Protein AF-A0A966QZN0-F1 (afdb_monomer_lite)

Secondary structure (DSSP, 8-state):
--------EEEEEEEETTEEEEEEEPTTSSEEEEEEEETTEEEEEEEEE--SS---EEEEEETTEEEEEETTEE-SPPB------SS---EEEEEESSTT-S------

pLDDT: mean 71.99, std 15.35, range [29.02, 92.56]

Structure (mmCIF, N/CA/C/O backbone):
data_AF-A0A966QZN0-F1
#
_entry.id   AF-A0A966QZN0-F1
#
loop_
_atom_site.group_PDB
_atom_site.id
_atom_site.type_symbol
_atom_site.label_atom_id
_atom_site.label_alt_id
_atom_site.label_comp_id
_atom_site.label_asym_id
_atom_site.label_entity_id
_atom_site.label_seq_id
_atom_site.pdbx_PDB_ins_code
_atom_site.Cartn_x
_atom_site.Cartn_y
_atom_site.Cartn_z
_atom_site.occupancy
_atom_site.B_iso_or_equiv
_atom_site.auth_seq_id
_atom_site.auth_comp_id
_atom_site.auth_asym_id
_atom_site.auth_atom_id
_atom_site.pdbx_PDB_model_num
ATOM 1 N N . MET A 1 1 ? 6.596 17.472 13.423 1.00 29.38 1 MET A N 1
ATOM 2 C CA . MET A 1 1 ? 7.1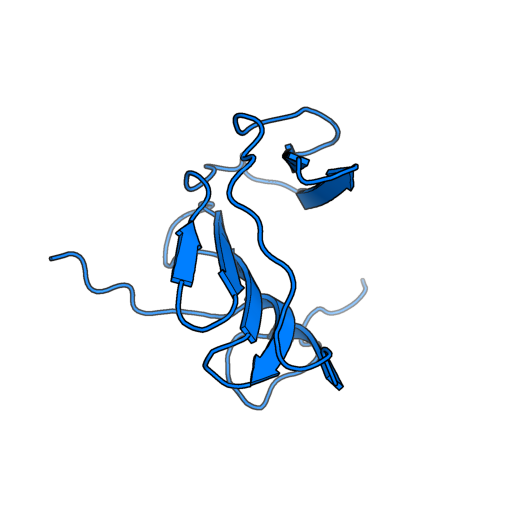28 16.298 12.699 1.00 29.38 1 MET A CA 1
ATOM 3 C C . MET A 1 1 ? 6.597 15.050 13.392 1.00 29.38 1 MET A C 1
ATOM 5 O O . MET A 1 1 ? 6.927 14.841 14.550 1.00 29.38 1 MET A O 1
ATOM 9 N N . ARG A 1 2 ? 5.665 14.314 12.773 1.00 29.02 2 ARG A N 1
ATOM 10 C CA . ARG A 1 2 ? 5.017 13.148 13.397 1.00 29.02 2 ARG A CA 1
ATOM 11 C C . ARG A 1 2 ? 5.736 11.889 12.915 1.00 29.02 2 ARG A C 1
ATOM 13 O O . ARG A 1 2 ? 5.633 11.537 11.746 1.00 29.02 2 ARG A O 1
ATOM 20 N N . THR A 1 3 ? 6.513 11.267 13.794 1.00 30.41 3 THR A N 1
ATOM 21 C CA . THR A 1 3 ? 7.239 10.025 13.506 1.00 30.41 3 THR A CA 1
ATOM 22 C C . THR A 1 3 ? 6.255 8.859 13.565 1.00 30.41 3 THR A C 1
ATOM 24 O O . THR A 1 3 ? 5.755 8.521 14.635 1.00 30.41 3 THR A O 1
ATOM 27 N N . TYR A 1 4 ? 5.932 8.270 12.415 1.00 41.12 4 TYR A N 1
ATOM 28 C CA . TYR A 1 4 ? 5.021 7.129 12.330 1.00 41.12 4 TYR A CA 1
ATOM 29 C C . TYR A 1 4 ? 5.796 5.816 12.505 1.00 41.12 4 TYR A C 1
ATOM 31 O O . TYR A 1 4 ? 6.352 5.290 11.541 1.00 41.12 4 TYR A O 1
ATOM 39 N N . VAL A 1 5 ? 5.814 5.269 13.721 1.00 44.94 5 VAL A N 1
ATOM 40 C CA . VAL A 1 5 ? 6.278 3.896 13.983 1.00 44.94 5 VAL A CA 1
ATOM 41 C C . VAL A 1 5 ? 5.252 2.906 13.413 1.00 44.94 5 VAL A C 1
ATOM 43 O O . VAL A 1 5 ? 4.084 2.884 13.787 1.00 44.94 5 VAL A O 1
ATOM 46 N N . SER A 1 6 ? 5.682 2.170 12.396 1.00 55.25 6 SER A N 1
ATOM 47 C CA . SER A 1 6 ? 4.865 1.415 11.443 1.00 55.25 6 SER A CA 1
ATOM 48 C C . SER A 1 6 ? 4.727 -0.053 11.832 1.00 55.25 6 SER A C 1
ATOM 50 O O . SER A 1 6 ? 5.744 -0.737 11.883 1.00 55.25 6 SER A O 1
ATOM 52 N N . PHE A 1 7 ? 3.506 -0.575 11.999 1.00 56.59 7 PHE A N 1
ATOM 53 C CA . PHE A 1 7 ? 3.256 -2.022 12.112 1.00 56.59 7 PHE A CA 1
ATOM 54 C C . PHE A 1 7 ? 2.487 -2.531 10.893 1.00 56.59 7 PHE A C 1
ATOM 56 O O . PHE A 1 7 ? 1.348 -2.978 10.991 1.00 56.59 7 PHE A O 1
ATOM 63 N N . GLY A 1 8 ? 3.145 -2.479 9.738 1.00 62.59 8 GLY A N 1
ATOM 64 C CA . GLY A 1 8 ? 2.807 -3.383 8.651 1.00 62.59 8 GLY A CA 1
ATOM 65 C C . GLY A 1 8 ? 1.836 -2.932 7.575 1.00 62.59 8 GLY A C 1
ATOM 66 O O . GLY A 1 8 ? 0.982 -2.070 7.768 1.00 62.59 8 GLY A O 1
ATOM 67 N N . TYR A 1 9 ? 1.956 -3.587 6.428 1.00 71.94 9 TYR A N 1
ATOM 68 C CA . TYR A 1 9 ? 1.130 -3.386 5.253 1.00 71.94 9 TYR A CA 1
ATOM 69 C C . TYR A 1 9 ? -0.074 -4.330 5.269 1.00 71.94 9 TYR A C 1
ATOM 71 O O . TYR A 1 9 ? 0.069 -5.542 5.433 1.00 71.94 9 TYR A O 1
ATOM 79 N N . VAL A 1 10 ? -1.261 -3.774 5.025 1.00 78.12 10 VAL A N 1
ATOM 80 C CA . VAL A 1 10 ? -2.432 -4.555 4.600 1.00 78.12 10 VAL A CA 1
ATOM 81 C C . VAL A 1 10 ? -2.152 -5.127 3.215 1.00 78.12 10 VAL A C 1
ATOM 83 O O . VAL A 1 10 ? -2.300 -6.325 2.995 1.00 78.12 10 VAL A O 1
ATOM 86 N N . VAL A 1 11 ? -1.673 -4.269 2.313 1.00 80.94 11 VAL A N 1
ATOM 87 C CA . VAL A 1 11 ? -1.132 -4.642 1.007 1.00 80.94 11 VAL A CA 1
ATOM 88 C C . VAL A 1 11 ? 0.013 -3.706 0.644 1.00 80.94 11 VAL A C 1
ATOM 90 O O . VAL A 1 11 ? -0.033 -2.517 0.970 1.00 80.94 11 VAL A O 1
ATOM 93 N N . ARG A 1 12 ? 1.024 -4.227 -0.047 1.00 85.00 12 ARG A N 1
ATOM 94 C CA . ARG A 1 12 ? 2.067 -3.440 -0.708 1.00 85.00 12 ARG A CA 1
ATOM 95 C C . ARG A 1 12 ? 2.361 -4.033 -2.076 1.00 85.00 12 ARG A C 1
ATOM 97 O O . ARG A 1 12 ? 2.619 -5.223 -2.177 1.00 85.00 12 ARG A O 1
ATOM 104 N N . VAL A 1 13 ? 2.352 -3.198 -3.099 1.00 87.19 13 VAL A N 1
ATOM 105 C CA . VAL A 1 13 ? 2.876 -3.480 -4.434 1.00 87.19 13 VAL A CA 1
ATOM 106 C C . VAL A 1 13 ? 4.217 -2.761 -4.524 1.00 87.19 13 VAL A C 1
ATOM 108 O O . VAL A 1 13 ? 4.264 -1.547 -4.342 1.00 87.19 13 VAL A O 1
ATOM 111 N N . TYR A 1 14 ? 5.303 -3.493 -4.740 1.00 87.12 14 TYR A N 1
ATOM 112 C CA . TYR A 1 14 ? 6.668 -2.969 -4.686 1.00 87.12 14 TYR A CA 1
ATOM 113 C C . TYR A 1 14 ? 7.422 -3.294 -5.976 1.00 87.12 14 TYR A C 1
ATOM 115 O O . TYR A 1 14 ? 7.343 -4.416 -6.485 1.00 87.12 14 TYR A O 1
ATOM 123 N N . ALA A 1 15 ? 8.133 -2.298 -6.500 1.00 90.50 15 ALA A N 1
ATOM 124 C CA . ALA A 1 15 ? 9.141 -2.461 -7.541 1.00 90.50 15 ALA A CA 1
ATOM 125 C C . ALA A 1 15 ? 10.538 -2.189 -6.960 1.00 90.50 15 ALA A C 1
ATOM 127 O O . ALA A 1 15 ? 11.418 -3.045 -7.040 1.00 90.50 15 ALA A O 1
ATOM 128 N N . ASP A 1 16 ? 10.697 -1.014 -6.342 1.00 90.44 16 ASP A N 1
ATOM 129 C CA . ASP A 1 16 ? 11.896 -0.531 -5.655 1.00 90.44 16 ASP A CA 1
ATOM 130 C C . ASP A 1 16 ? 11.522 0.585 -4.646 1.00 90.44 16 ASP A C 1
ATOM 132 O O . ASP A 1 16 ? 10.351 0.938 -4.483 1.00 90.44 16 ASP A O 1
ATOM 136 N N . ASP A 1 17 ? 12.505 1.176 -3.960 1.00 89.62 17 ASP A N 1
ATOM 137 C CA . ASP A 1 17 ? 12.272 2.214 -2.935 1.00 89.62 17 ASP A CA 1
ATOM 138 C C . ASP A 1 17 ? 11.689 3.534 -3.479 1.00 89.62 17 ASP A C 1
ATOM 140 O O . ASP A 1 17 ? 11.187 4.375 -2.715 1.00 89.62 17 ASP A O 1
ATOM 144 N N . ASN A 1 18 ? 11.731 3.711 -4.800 1.00 92.56 18 ASN A N 1
ATOM 145 C CA . ASN A 1 18 ? 11.204 4.860 -5.522 1.00 92.56 18 ASN A CA 1
ATOM 146 C C . ASN A 1 18 ? 9.840 4.578 -6.163 1.00 92.56 18 ASN A C 1
ATOM 148 O O . ASN A 1 18 ? 9.207 5.524 -6.631 1.00 92.56 18 ASN A O 1
ATOM 152 N N . ASN A 1 19 ? 9.390 3.323 -6.190 1.00 89.56 19 ASN A N 1
ATOM 153 C CA . ASN A 1 19 ? 8.216 2.866 -6.920 1.00 89.56 19 ASN A CA 1
ATOM 154 C C . ASN A 1 19 ? 7.456 1.813 -6.096 1.00 89.56 19 ASN A C 1
ATOM 156 O O . ASN A 1 19 ? 7.779 0.621 -6.096 1.00 89.56 19 ASN A O 1
ATOM 160 N N . GLU A 1 20 ? 6.419 2.260 -5.391 1.00 89.62 20 GLU A N 1
ATOM 161 C CA . GLU A 1 20 ? 5.571 1.393 -4.580 1.00 89.62 20 GLU A CA 1
ATOM 162 C C . GLU A 1 20 ? 4.174 1.969 -4.329 1.00 89.62 20 GLU A C 1
ATOM 164 O O . GLU A 1 20 ? 3.960 3.179 -4.293 1.00 89.62 20 GLU A O 1
ATOM 169 N N . VAL A 1 21 ? 3.212 1.085 -4.085 1.00 87.88 21 VAL A N 1
ATOM 170 C CA . VAL A 1 21 ? 1.885 1.436 -3.571 1.00 87.88 21 VAL A CA 1
ATOM 171 C C . VAL A 1 21 ? 1.634 0.615 -2.329 1.00 87.88 21 VAL A C 1
ATOM 173 O O . VAL A 1 21 ? 1.894 -0.585 -2.325 1.00 87.88 21 VAL A O 1
ATOM 176 N N . TRP A 1 22 ? 1.086 1.214 -1.282 1.00 86.69 22 TRP A N 1
ATOM 177 C CA . TRP A 1 22 ? 0.683 0.440 -0.119 1.00 86.69 22 TRP A CA 1
ATOM 178 C C . TRP A 1 22 ? -0.528 1.000 0.597 1.00 86.69 22 TRP A C 1
ATOM 180 O O . TRP A 1 22 ? -0.824 2.191 0.543 1.00 86.69 22 TRP A O 1
ATOM 190 N N . ILE A 1 23 ? -1.180 0.103 1.329 1.00 83.00 23 ILE A N 1
ATOM 191 C CA . ILE A 1 23 ? -2.180 0.391 2.349 1.00 83.00 23 ILE A CA 1
ATOM 192 C C . ILE A 1 23 ? -1.602 -0.103 3.666 1.00 83.00 23 ILE A C 1
ATOM 194 O O . ILE A 1 23 ? -1.221 -1.269 3.787 1.00 83.00 23 ILE A O 1
ATOM 198 N N . ARG A 1 24 ? -1.535 0.772 4.662 1.00 81.69 24 ARG A N 1
ATOM 199 C CA . ARG A 1 24 ? -0.903 0.497 5.951 1.00 81.69 24 ARG A CA 1
ATOM 200 C C . ARG A 1 24 ? -1.868 0.790 7.080 1.00 81.69 24 ARG A C 1
ATOM 202 O O . ARG A 1 24 ? -2.565 1.799 7.026 1.00 81.69 24 ARG A O 1
ATOM 209 N N . LYS A 1 25 ? -1.887 -0.056 8.109 1.00 78.19 25 LYS A N 1
ATOM 210 C CA . LYS A 1 25 ? -2.608 0.242 9.350 1.00 78.19 25 LYS A CA 1
ATOM 211 C C . LYS A 1 25 ? -1.712 1.085 10.253 1.00 78.19 25 LYS A C 1
ATOM 213 O O . LYS A 1 25 ? -0.554 0.740 10.483 1.00 78.19 25 LYS A O 1
ATOM 218 N N . GLU A 1 26 ? -2.235 2.190 10.764 1.00 77.94 26 GLU A N 1
ATOM 219 C CA . GLU A 1 26 ? -1.517 3.026 11.719 1.00 77.94 26 GLU A CA 1
ATOM 220 C C . GLU A 1 26 ? -1.576 2.437 13.130 1.00 77.94 26 GLU A C 1
ATOM 222 O O . GLU A 1 26 ? -2.544 1.780 13.536 1.00 77.94 26 GLU A O 1
ATOM 227 N N . GLN A 1 27 ? -0.510 2.665 13.898 1.00 72.69 27 GLN A N 1
ATOM 228 C CA . GLN A 1 27 ? -0.395 2.131 15.249 1.00 72.69 27 GLN A CA 1
ATOM 229 C C . GLN A 1 27 ? -1.518 2.671 16.147 1.00 72.69 27 GLN A C 1
ATOM 231 O O . GLN A 1 27 ? -1.888 3.845 16.074 1.00 72.69 27 GLN A O 1
ATOM 236 N N . SER A 1 28 ? -2.055 1.796 17.004 1.00 69.06 28 SER A N 1
ATOM 237 C CA . SER A 1 28 ? -3.020 2.131 18.066 1.00 69.06 28 SER A CA 1
ATOM 238 C C . SER A 1 28 ? -4.329 2.788 17.604 1.00 69.06 28 SER A C 1
ATOM 240 O O . SER A 1 28 ? -5.102 3.262 18.431 1.00 69.06 28 SER A O 1
ATOM 242 N N . THR A 1 29 ? -4.609 2.797 16.301 1.00 72.19 29 THR A N 1
ATOM 243 C CA . THR A 1 29 ? -5.844 3.331 15.714 1.00 72.19 29 THR A CA 1
ATOM 244 C C . THR A 1 29 ? -6.404 2.340 14.692 1.00 72.19 29 THR A C 1
ATOM 246 O O . THR A 1 29 ? -5.680 1.482 14.176 1.00 72.19 29 THR A O 1
ATOM 249 N N . ASN A 1 30 ? -7.697 2.446 14.378 1.00 74.19 30 ASN A N 1
ATOM 250 C CA . ASN A 1 30 ? -8.264 1.846 13.163 1.00 74.19 30 ASN A CA 1
ATOM 251 C C . ASN A 1 30 ? -8.146 2.813 11.986 1.00 74.19 30 ASN A C 1
ATOM 253 O O . ASN A 1 30 ? -9.065 2.966 11.188 1.00 74.19 30 ASN A O 1
ATOM 257 N N . THR A 1 31 ? -7.009 3.492 11.903 1.00 80.00 31 THR A N 1
ATOM 258 C CA . THR A 1 31 ? -6.717 4.390 10.802 1.00 80.00 31 THR A CA 1
ATOM 259 C C . THR A 1 31 ? -5.832 3.668 9.808 1.00 80.00 31 THR A C 1
ATOM 261 O O . THR A 1 31 ? -4.879 2.990 10.198 1.00 80.00 31 THR A O 1
ATOM 264 N N . TYR A 1 32 ? -6.138 3.818 8.527 1.00 79.56 32 TYR A N 1
ATOM 265 C CA . TYR A 1 32 ? -5.329 3.289 7.444 1.00 79.56 32 TYR A CA 1
ATOM 266 C C . TYR A 1 32 ? -4.821 4.436 6.589 1.00 79.56 32 TYR A C 1
ATOM 268 O O . TYR A 1 32 ? -5.577 5.337 6.230 1.00 79.56 32 TYR A O 1
ATOM 276 N N . THR A 1 33 ? -3.540 4.392 6.256 1.00 81.00 33 THR A N 1
ATOM 277 C CA . THR A 1 33 ? -2.914 5.337 5.335 1.00 81.00 33 THR A CA 1
ATOM 278 C C . THR A 1 33 ? -2.636 4.619 4.029 1.00 81.00 33 THR A C 1
ATOM 280 O O . THR A 1 33 ? -2.265 3.442 4.023 1.00 81.00 33 THR A O 1
ATOM 283 N N . ILE A 1 34 ? -2.813 5.329 2.921 1.00 81.75 34 ILE A N 1
ATOM 284 C CA . ILE A 1 34 ? -2.474 4.835 1.595 1.00 81.75 34 ILE A CA 1
ATOM 285 C C . ILE A 1 34 ? -1.455 5.779 0.986 1.00 81.75 34 ILE A C 1
ATOM 287 O O . ILE A 1 34 ? -1.636 6.999 0.999 1.00 81.75 34 ILE A O 1
ATOM 291 N N . ARG A 1 35 ? -0.399 5.202 0.422 1.00 85.00 35 ARG A N 1
ATOM 292 C CA . ARG A 1 35 ? 0.603 5.939 -0.338 1.00 85.00 35 ARG A CA 1
ATOM 293 C C . ARG A 1 35 ? 0.753 5.331 -1.715 1.00 85.00 35 ARG A C 1
ATOM 295 O O . ARG A 1 35 ? 0.836 4.113 -1.854 1.00 85.00 35 ARG A O 1
ATOM 302 N N . TRP A 1 36 ? 0.856 6.209 -2.699 1.00 86.25 36 TRP A N 1
ATOM 303 C CA . TRP A 1 36 ? 1.379 5.916 -4.018 1.00 86.25 36 TRP A CA 1
ATOM 304 C C . TRP A 1 36 ? 2.689 6.673 -4.194 1.00 86.25 36 TRP A C 1
ATOM 306 O O . TRP A 1 36 ? 2.691 7.900 -4.229 1.00 86.25 36 TRP A O 1
ATOM 316 N N . ARG A 1 37 ? 3.805 5.957 -4.288 1.00 88.88 37 ARG A N 1
ATOM 317 C CA . ARG A 1 37 ? 5.114 6.525 -4.591 1.00 88.88 37 ARG A CA 1
ATOM 318 C C . ARG A 1 37 ? 5.523 6.093 -5.989 1.00 88.88 37 ARG A C 1
ATOM 320 O O . ARG A 1 37 ? 5.651 4.902 -6.243 1.00 88.88 37 ARG A O 1
ATOM 327 N N . ALA A 1 38 ? 5.753 7.052 -6.873 1.00 89.62 38 ALA A N 1
ATOM 328 C CA . ALA A 1 38 ? 6.225 6.794 -8.228 1.00 89.62 38 ALA A CA 1
ATOM 329 C C . ALA A 1 38 ? 7.402 7.712 -8.530 1.00 89.62 38 ALA A C 1
ATOM 331 O O . ALA A 1 38 ? 7.265 8.934 -8.459 1.00 89.62 38 ALA A O 1
ATOM 332 N N . ASN A 1 39 ? 8.551 7.144 -8.893 1.00 92.00 39 ASN A N 1
ATOM 333 C CA . ASN A 1 39 ? 9.764 7.904 -9.205 1.00 92.00 39 ASN A CA 1
ATOM 334 C C . ASN A 1 39 ? 10.160 8.863 -8.064 1.00 92.00 39 ASN A C 1
ATOM 336 O O . ASN A 1 39 ? 10.420 10.046 -8.288 1.00 92.00 39 ASN A O 1
ATOM 340 N N . SER A 1 40 ? 10.112 8.361 -6.824 1.00 90.94 40 SER A N 1
ATOM 341 C CA . SER A 1 40 ? 10.386 9.115 -5.587 1.00 90.94 40 SER A CA 1
ATOM 342 C C . SER A 1 40 ? 9.394 10.248 -5.275 1.00 90.94 40 SER A C 1
ATOM 344 O O . SER A 1 40 ? 9.600 10.983 -4.312 1.00 90.94 40 SER A O 1
ATOM 346 N N . GLN A 1 41 ? 8.313 10.394 -6.049 1.00 89.38 41 GLN A N 1
ATOM 347 C CA . GLN A 1 41 ? 7.244 11.360 -5.788 1.00 89.38 41 GLN A CA 1
ATOM 348 C C . GLN A 1 41 ? 6.127 10.695 -4.986 1.00 89.38 41 GLN A C 1
ATOM 350 O O . GLN A 1 41 ? 5.557 9.698 -5.431 1.00 89.38 41 GLN A O 1
ATOM 355 N N . ASP A 1 42 ? 5.826 11.253 -3.812 1.00 85.81 42 ASP A N 1
ATOM 356 C CA . ASP A 1 42 ? 4.798 10.743 -2.907 1.00 85.81 42 ASP A CA 1
ATOM 357 C C . ASP A 1 42 ? 3.441 11.398 -3.171 1.00 85.81 42 ASP A C 1
ATOM 359 O O . ASP A 1 42 ? 3.240 12.582 -2.912 1.00 85.81 42 ASP A O 1
ATOM 363 N N . THR A 1 43 ? 2.473 10.580 -3.563 1.00 81.50 43 THR A N 1
ATOM 364 C CA . THR A 1 43 ? 1.048 10.895 -3.529 1.00 81.50 43 THR A CA 1
ATOM 365 C C . THR A 1 43 ? 0.440 10.150 -2.346 1.00 81.50 43 THR A C 1
ATOM 367 O O . THR A 1 43 ? 0.190 8.944 -2.392 1.00 81.50 43 THR A O 1
ATOM 370 N N . THR A 1 44 ? 0.247 10.854 -1.232 1.00 72.06 44 THR A N 1
ATOM 371 C CA . THR A 1 44 ? -0.380 10.275 -0.035 1.00 72.06 44 THR A CA 1
ATOM 372 C C . THR A 1 44 ? -1.864 10.604 -0.039 1.00 72.06 44 THR A C 1
ATOM 374 O O . THR A 1 44 ? -2.244 11.773 -0.088 1.00 72.06 44 THR A O 1
ATOM 377 N N . PHE A 1 45 ? -2.708 9.578 0.021 1.00 71.75 45 PHE A N 1
ATOM 378 C CA . PHE A 1 45 ? -4.145 9.762 0.198 1.00 71.75 45 PHE A CA 1
ATOM 379 C C . PHE A 1 45 ? -4.433 10.073 1.666 1.00 71.75 45 PHE A C 1
ATOM 381 O O . PHE A 1 45 ? -3.701 9.640 2.560 1.00 71.75 45 PHE A O 1
ATOM 388 N N . THR A 1 46 ? -5.514 10.807 1.925 1.00 69.44 46 THR A N 1
ATOM 389 C CA . THR A 1 46 ? -5.979 11.089 3.286 1.00 69.44 46 THR A CA 1
ATOM 390 C C . THR A 1 46 ? -6.075 9.795 4.095 1.00 69.44 46 THR A C 1
ATOM 392 O O . THR A 1 46 ? -6.633 8.802 3.627 1.00 69.44 46 THR A O 1
ATOM 395 N N . SER A 1 47 ? -5.533 9.800 5.314 1.00 74.50 47 SER A N 1
ATOM 396 C CA . SER A 1 47 ? -5.693 8.682 6.240 1.00 74.50 47 SER A CA 1
ATOM 397 C C . SER A 1 47 ? -7.178 8.472 6.545 1.00 74.50 47 SER A C 1
ATOM 399 O O . SER A 1 47 ? -7.870 9.408 6.945 1.00 74.50 47 SER A O 1
ATOM 401 N N . ILE A 1 48 ? -7.666 7.246 6.383 1.00 77.81 48 ILE A N 1
ATOM 402 C CA . ILE A 1 48 ? -9.066 6.898 6.627 1.00 77.81 48 ILE A CA 1
ATOM 403 C C . ILE A 1 48 ? -9.229 6.265 8.001 1.00 77.81 48 ILE A C 1
ATOM 405 O O . ILE A 1 48 ? -8.571 5.277 8.316 1.00 77.81 48 ILE A O 1
ATOM 409 N N . SER A 1 49 ? -10.124 6.819 8.816 1.00 79.25 49 SER A N 1
ATOM 410 C CA . SER A 1 49 ? -10.580 6.150 10.034 1.00 79.25 49 SER A CA 1
ATOM 411 C C . SER A 1 49 ? -11.655 5.139 9.666 1.00 79.25 49 SER A C 1
ATOM 413 O O . SER A 1 49 ? -12.613 5.467 8.964 1.00 79.25 49 SER A O 1
ATOM 415 N N . VAL A 1 50 ? -11.491 3.908 10.125 1.00 73.50 50 VAL A N 1
ATOM 416 C CA . VAL A 1 50 ? -12.371 2.797 9.796 1.00 73.50 50 VAL A CA 1
ATOM 417 C C . VAL A 1 50 ? -13.103 2.338 11.064 1.00 73.50 50 VAL A C 1
ATOM 419 O O . VAL A 1 50 ? -12.461 2.132 12.100 1.00 73.50 50 VAL A O 1
ATOM 422 N N . PRO A 1 51 ? -14.439 2.176 11.025 1.00 70.31 51 PRO A N 1
ATOM 423 C CA . PRO A 1 51 ? -15.196 1.635 12.152 1.00 70.31 51 PRO A CA 1
ATOM 424 C C . PRO A 1 51 ? -14.685 0.250 12.585 1.00 70.31 51 PRO A C 1
ATOM 426 O O . PRO A 1 51 ? -14.148 -0.506 11.778 1.00 70.31 51 PRO A O 1
ATOM 429 N N . ASN A 1 52 ? -14.865 -0.110 13.860 1.00 66.38 52 ASN A N 1
ATOM 430 C CA . ASN A 1 52 ? -14.552 -1.462 14.342 1.00 66.38 52 ASN A CA 1
ATOM 431 C C . ASN A 1 52 ? -15.355 -2.520 13.554 1.00 66.38 52 ASN A C 1
ATOM 433 O O . ASN A 1 52 ? -16.581 -2.450 13.5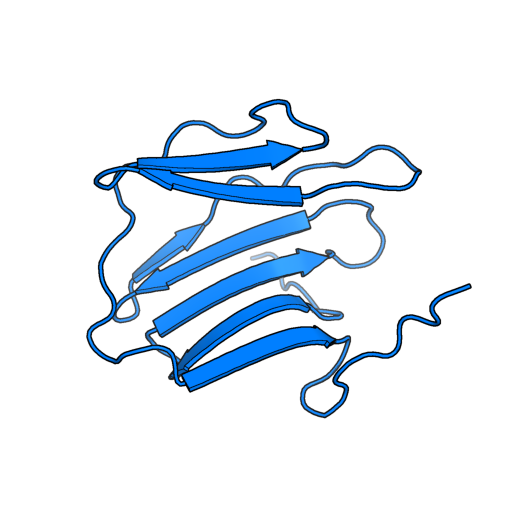18 1.00 66.38 52 ASN A O 1
ATOM 437 N N . GLY A 1 53 ? -14.671 -3.507 12.959 1.00 62.94 53 GLY A N 1
ATOM 438 C CA . GLY A 1 53 ? -15.288 -4.604 12.200 1.00 62.94 53 GLY A CA 1
ATOM 439 C C . GLY A 1 53 ? -14.506 -5.008 10.942 1.00 62.94 53 GLY A C 1
ATOM 440 O O . GLY A 1 53 ? -13.459 -4.436 10.625 1.00 62.94 53 GLY A O 1
ATOM 441 N N . ALA A 1 54 ? -15.015 -6.007 10.211 1.00 58.12 54 ALA A N 1
ATOM 442 C CA . ALA A 1 54 ? -14.443 -6.417 8.928 1.00 58.12 54 ALA A CA 1
ATOM 443 C C . ALA A 1 54 ? -14.556 -5.271 7.914 1.00 58.12 54 ALA A C 1
ATOM 445 O O . ALA A 1 54 ? -15.643 -4.747 7.673 1.00 58.12 54 ALA A O 1
ATOM 446 N N . SER A 1 55 ? -13.426 -4.882 7.329 1.00 66.38 55 SER A N 1
ATOM 447 C CA . SER A 1 55 ? -13.329 -3.696 6.481 1.00 66.38 55 SER A CA 1
ATOM 448 C C . SER A 1 55 ? -12.731 -4.057 5.134 1.00 66.38 55 SER A C 1
ATOM 450 O O . SER A 1 55 ? -11.636 -4.611 5.064 1.00 66.38 55 SER A O 1
ATOM 452 N N . LYS A 1 56 ? -13.456 -3.753 4.058 1.00 71.44 56 LYS A N 1
ATOM 453 C CA . LYS A 1 56 ? -13.003 -3.962 2.681 1.00 71.44 56 LYS A CA 1
ATOM 454 C C . LYS A 1 56 ? -12.426 -2.653 2.166 1.00 71.44 56 LYS A C 1
ATOM 456 O O . LYS A 1 56 ? -13.176 -1.701 1.959 1.00 71.44 56 LYS A O 1
ATOM 461 N N . ILE A 1 57 ? -11.111 -2.608 1.982 1.00 74.62 57 ILE A N 1
ATOM 462 C CA . ILE A 1 57 ? -10.412 -1.444 1.436 1.00 74.62 57 ILE A CA 1
ATOM 463 C C . ILE A 1 57 ? -10.004 -1.773 0.002 1.00 74.62 57 ILE A C 1
ATOM 465 O O . ILE A 1 57 ? -9.375 -2.803 -0.233 1.00 74.62 57 ILE A O 1
ATOM 469 N N . ALA A 1 58 ? -10.364 -0.912 -0.946 1.00 74.88 58 ALA A N 1
ATOM 470 C CA . ALA A 1 58 ? -9.991 -1.061 -2.348 1.00 74.88 58 ALA A CA 1
ATOM 471 C C . ALA A 1 58 ? -9.399 0.239 -2.900 1.00 74.88 58 ALA A C 1
ATOM 473 O O . ALA A 1 58 ? -9.854 1.333 -2.565 1.00 74.88 58 ALA A O 1
ATOM 474 N N . ILE A 1 59 ? -8.402 0.097 -3.773 1.00 75.44 59 ILE A N 1
ATOM 475 C CA . ILE A 1 59 ? -7.853 1.183 -4.585 1.00 75.44 59 ILE A CA 1
ATOM 476 C C . ILE A 1 59 ? -8.364 0.962 -6.007 1.00 75.44 59 ILE A C 1
ATOM 478 O O . ILE A 1 59 ? -8.080 -0.070 -6.613 1.00 75.44 59 ILE A O 1
ATOM 482 N N . GLY A 1 60 ? -9.144 1.907 -6.524 1.00 69.06 60 GLY A N 1
ATOM 483 C CA . GLY A 1 60 ? -9.561 1.924 -7.922 1.00 69.06 60 GLY A CA 1
ATOM 484 C C . GLY A 1 60 ? -8.635 2.820 -8.733 1.00 69.06 60 GLY A C 1
ATOM 485 O O . GLY A 1 60 ? -8.414 3.959 -8.334 1.00 69.06 60 GLY A O 1
ATOM 486 N N . TYR A 1 61 ? -8.129 2.319 -9.860 1.00 65.44 61 TYR A N 1
ATOM 487 C CA . TYR A 1 61 ? -7.387 3.098 -10.854 1.00 65.44 61 TYR A CA 1
ATOM 488 C C . TYR A 1 61 ? -8.192 3.152 -12.155 1.00 65.44 61 TYR A C 1
ATOM 490 O O . TYR A 1 61 ? -8.553 2.107 -12.701 1.00 65.44 61 TYR A O 1
ATOM 498 N N . LYS A 1 62 ? -8.472 4.353 -12.667 1.00 61.41 62 LYS A N 1
ATOM 499 C CA . LYS A 1 62 ? -9.101 4.555 -13.978 1.00 61.41 62 LYS A CA 1
ATOM 500 C C . LYS A 1 62 ? -8.484 5.776 -14.655 1.00 61.41 62 LYS A C 1
ATOM 502 O O . LYS A 1 62 ? -8.704 6.887 -14.212 1.00 61.41 62 LYS A O 1
ATOM 507 N N . SER A 1 63 ? -7.753 5.588 -15.754 1.00 64.44 63 SER A N 1
ATOM 508 C CA . SER A 1 63 ? -7.271 6.691 -16.611 1.00 64.44 63 SER A CA 1
ATOM 509 C C . SER A 1 63 ? -6.595 7.863 -15.869 1.00 64.44 63 SER A C 1
ATOM 511 O O . SER A 1 63 ? -6.906 9.016 -16.139 1.00 64.44 63 SER A O 1
ATOM 513 N N . GLY A 1 64 ? -5.668 7.584 -14.945 1.00 63.06 64 GLY A N 1
ATOM 514 C CA . GLY A 1 64 ? -4.953 8.621 -14.175 1.00 63.06 64 GLY A CA 1
ATOM 515 C C . GLY A 1 64 ? -5.658 9.056 -12.888 1.00 63.06 64 GLY A C 1
ATOM 516 O O . GLY A 1 64 ? -5.012 9.601 -11.997 1.00 63.06 64 GLY A O 1
ATOM 517 N N . ASP A 1 65 ? -6.934 8.709 -12.738 1.00 70.00 65 ASP A N 1
ATOM 518 C CA . ASP A 1 65 ? -7.688 8.888 -11.508 1.00 70.00 65 ASP A CA 1
ATOM 519 C C . ASP A 1 65 ? -7.470 7.701 -10.579 1.00 70.00 65 ASP A C 1
ATOM 521 O O . ASP A 1 65 ? -7.655 6.539 -10.960 1.00 70.00 65 ASP A O 1
ATOM 525 N N . THR A 1 66 ? -7.124 7.993 -9.330 1.00 72.56 66 THR A N 1
ATOM 526 C CA . THR A 1 66 ? -7.120 6.988 -8.268 1.00 72.56 66 THR A CA 1
ATOM 527 C C . THR A 1 66 ? -8.094 7.372 -7.171 1.00 72.56 66 THR A C 1
ATOM 529 O O . THR A 1 66 ? -8.076 8.497 -6.668 1.00 72.56 66 THR A O 1
ATOM 532 N N . ALA A 1 67 ? -8.946 6.423 -6.794 1.00 76.38 67 ALA A N 1
ATOM 533 C CA . ALA A 1 67 ? -9.943 6.589 -5.748 1.00 76.38 67 ALA A CA 1
ATOM 534 C C . ALA A 1 67 ? -9.822 5.480 -4.701 1.00 76.38 67 ALA A C 1
ATOM 536 O O . ALA A 1 67 ? -9.533 4.321 -5.008 1.00 76.38 67 ALA A O 1
ATOM 537 N N . LEU A 1 68 ? -10.067 5.856 -3.449 1.00 76.75 68 LEU A N 1
ATOM 538 C CA . LEU A 1 68 ? -10.072 4.949 -2.313 1.00 76.75 68 LEU A CA 1
ATOM 539 C C . LEU A 1 68 ? -11.506 4.616 -1.924 1.00 76.75 68 LEU A C 1
ATOM 541 O O . LEU A 1 68 ? -12.312 5.518 -1.686 1.00 76.75 68 LEU A O 1
ATOM 545 N N . PHE A 1 69 ? -11.786 3.325 -1.788 1.00 78.88 69 PHE A N 1
ATOM 546 C CA . PHE A 1 69 ? -13.089 2.822 -1.386 1.00 78.88 69 PHE A CA 1
ATOM 547 C C . PHE A 1 69 ? -12.993 2.067 -0.063 1.00 78.88 69 PHE A C 1
ATOM 549 O O . PHE A 1 69 ? -12.113 1.223 0.120 1.00 78.88 69 PHE A O 1
ATOM 556 N N . LEU A 1 70 ? -13.938 2.337 0.834 1.00 78.31 70 LEU A N 1
ATOM 557 C CA . LEU A 1 70 ? -14.155 1.607 2.076 1.00 78.31 70 LEU A CA 1
ATOM 558 C C . LEU A 1 70 ? -15.561 1.012 2.055 1.00 78.31 70 LEU A C 1
ATOM 560 O O . LEU A 1 70 ? -16.5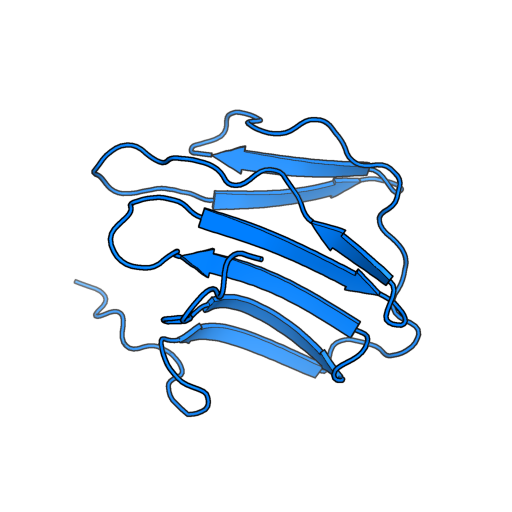48 1.732 1.918 1.00 78.31 70 LEU A O 1
ATOM 564 N N . ASN A 1 71 ? -15.652 -0.312 2.182 1.00 78.50 71 ASN A N 1
ATOM 565 C CA . ASN A 1 71 ? -16.915 -1.057 2.158 1.00 78.50 71 ASN A CA 1
ATOM 566 C C . ASN A 1 71 ? -17.804 -0.711 0.944 1.00 78.50 71 ASN A C 1
ATOM 568 O O . ASN A 1 71 ? -19.025 -0.686 1.045 1.00 78.50 71 ASN A O 1
ATOM 572 N N . GLY A 1 72 ? -17.176 -0.446 -0.207 1.00 75.69 72 GLY A N 1
ATOM 573 C CA . GLY A 1 72 ? -17.856 -0.114 -1.464 1.00 75.69 72 GLY A CA 1
ATOM 574 C C . GLY A 1 72 ? -18.192 1.369 -1.656 1.00 75.69 72 GLY A C 1
ATOM 575 O O . GLY A 1 72 ? -18.588 1.743 -2.754 1.00 75.69 72 GLY A O 1
ATOM 576 N N . SER A 1 73 ? -17.992 2.220 -0.646 1.00 81.00 73 SER A N 1
ATOM 577 C CA . SER A 1 73 ? -18.176 3.671 -0.761 1.00 81.00 73 SER A CA 1
ATOM 578 C C . SER A 1 73 ? -16.843 4.380 -0.982 1.00 81.00 73 SER A C 1
ATOM 580 O O . SER A 1 73 ? -15.850 4.029 -0.345 1.00 81.00 73 SER A O 1
ATOM 582 N N . GLN A 1 74 ? -16.805 5.386 -1.855 1.00 80.50 74 GLN A N 1
ATOM 583 C CA . GLN A 1 74 ? -15.618 6.218 -2.046 1.00 80.50 74 GLN A CA 1
ATOM 584 C C . GLN A 1 74 ? -15.418 7.124 -0.822 1.00 80.50 74 GLN A C 1
ATOM 586 O O . GLN A 1 74 ? -16.315 7.873 -0.444 1.00 80.50 74 GLN A O 1
ATOM 591 N N . VAL A 1 75 ? -14.241 7.058 -0.200 1.00 74.81 75 VAL A N 1
ATOM 592 C CA . VAL A 1 75 ? -13.921 7.778 1.052 1.00 74.81 75 VAL A CA 1
ATOM 593 C C . VAL A 1 75 ? -12.770 8.779 0.911 1.00 74.81 75 VAL A C 1
ATOM 595 O O . VAL A 1 75 ? -12.406 9.438 1.880 1.00 74.81 75 VAL A O 1
ATOM 598 N N . GLY A 1 76 ? -12.210 8.922 -0.291 1.00 68.31 76 GLY A N 1
ATOM 599 C CA . GLY A 1 76 ? -11.217 9.942 -0.630 1.00 68.31 76 GLY A CA 1
ATOM 600 C C . GLY A 1 76 ? -11.563 10.633 -1.946 1.00 68.31 76 GLY A C 1
ATOM 601 O O . GLY A 1 76 ? -12.221 10.046 -2.808 1.00 68.31 76 GLY A O 1
ATOM 602 N N . THR A 1 77 ? -11.118 11.877 -2.115 1.00 65.75 77 THR A N 1
ATOM 603 C CA . THR A 1 77 ? -11.220 12.565 -3.406 1.00 65.75 77 THR A CA 1
ATOM 604 C C . THR A 1 77 ? -10.374 11.841 -4.442 1.00 65.75 77 THR A C 1
ATOM 606 O O . THR A 1 77 ? -9.301 11.322 -4.129 1.00 65.75 77 THR A O 1
ATOM 609 N N . THR A 1 78 ? -10.862 11.813 -5.678 1.00 66.56 78 THR A N 1
ATOM 610 C CA . THR A 1 78 ? -10.079 11.355 -6.820 1.00 66.56 78 THR A CA 1
ATOM 611 C C . THR A 1 78 ? -8.760 12.123 -6.867 1.00 66.56 78 THR A C 1
ATOM 613 O O . THR A 1 78 ? -8.768 13.353 -6.863 1.00 66.56 78 THR A O 1
ATOM 616 N N . ASN A 1 79 ? -7.637 11.406 -6.855 1.00 67.38 79 ASN A N 1
ATOM 617 C CA . ASN A 1 79 ? -6.318 12.000 -7.022 1.00 67.38 79 ASN A CA 1
ATOM 618 C C . ASN A 1 79 ? -5.835 11.736 -8.453 1.00 67.38 79 ASN A C 1
ATOM 620 O O . ASN A 1 79 ? -5.722 10.576 -8.852 1.00 67.38 79 ASN A O 1
ATOM 624 N N . THR A 1 80 ? -5.581 12.814 -9.194 1.00 70.12 80 THR A N 1
ATOM 625 C CA . THR A 1 80 ? -5.110 12.814 -10.589 1.00 70.12 80 THR A CA 1
ATOM 626 C C . THR A 1 80 ? -3.584 12.774 -10.706 1.00 70.12 80 THR A C 1
ATOM 628 O O . THR A 1 80 ? -3.051 12.594 -11.796 1.00 70.12 80 THR A O 1
ATOM 631 N N . ASP A 1 81 ? -2.855 12.943 -9.598 1.00 73.88 81 ASP A N 1
ATOM 632 C CA . ASP A 1 81 ? -1.388 13.032 -9.564 1.00 73.88 81 ASP A CA 1
ATOM 633 C C . ASP A 1 81 ? -0.720 11.659 -9.428 1.00 73.88 81 ASP A C 1
ATOM 635 O O . ASP A 1 81 ? 0.439 11.531 -9.017 1.00 73.88 81 ASP A O 1
ATOM 639 N N . VAL A 1 82 ? -1.453 10.601 -9.761 1.00 73.75 82 VAL A N 1
ATOM 640 C CA . VAL A 1 82 ? -0.935 9.242 -9.746 1.00 73.75 82 VAL A CA 1
ATOM 641 C C . VAL A 1 82 ? -0.171 8.973 -11.037 1.00 73.75 82 VAL A C 1
ATOM 643 O O . VAL A 1 82 ? -0.695 9.078 -12.143 1.00 73.75 82 VAL A O 1
ATOM 646 N N . ARG A 1 83 ? 1.111 8.634 -10.885 1.00 79.00 83 ARG A N 1
ATOM 647 C CA . ARG A 1 83 ? 2.073 8.512 -11.988 1.00 79.00 83 ARG A CA 1
ATOM 648 C C . ARG A 1 83 ? 2.446 7.056 -12.233 1.00 79.00 83 ARG A C 1
ATOM 650 O O . ARG A 1 83 ? 2.454 6.242 -11.307 1.00 79.00 83 ARG A O 1
ATOM 657 N N . ALA A 1 84 ? 2.820 6.760 -13.476 1.00 84.50 84 ALA A N 1
ATOM 658 C CA . ALA A 1 84 ? 3.411 5.482 -13.847 1.00 84.50 84 ALA A CA 1
ATOM 659 C C . ALA A 1 84 ? 4.779 5.288 -13.175 1.00 84.50 84 ALA A C 1
ATOM 661 O O . ALA A 1 84 ? 5.539 6.244 -12.983 1.00 84.50 84 ALA A O 1
ATOM 662 N N . PHE A 1 85 ? 5.092 4.041 -12.835 1.00 88.19 85 PHE A N 1
ATOM 663 C CA . PHE A 1 85 ? 6.398 3.683 -12.296 1.00 88.19 85 PHE A CA 1
ATOM 664 C C . PHE A 1 85 ? 7.436 3.624 -13.416 1.00 88.19 85 PHE A C 1
ATOM 666 O O . PHE A 1 85 ? 7.158 3.096 -14.492 1.00 88.19 85 PHE A O 1
ATOM 673 N N . SER A 1 86 ? 8.642 4.131 -13.155 1.00 91.81 86 SER A N 1
ATOM 674 C CA . SER A 1 86 ? 9.801 3.932 -14.044 1.00 91.81 86 SER A CA 1
ATOM 675 C C . SER A 1 86 ? 10.263 2.478 -14.075 1.00 91.81 86 SER A C 1
ATOM 677 O O . SER A 1 86 ? 10.873 2.051 -15.051 1.00 91.81 86 SER A O 1
ATOM 679 N N . VAL A 1 87 ? 9.950 1.720 -13.022 1.00 92.12 87 VAL A N 1
ATOM 680 C CA . VAL A 1 87 ? 10.279 0.305 -12.870 1.00 92.12 87 VAL A CA 1
ATOM 681 C C . VAL A 1 87 ? 9.003 -0.474 -12.571 1.00 92.12 87 VAL A C 1
ATOM 683 O O . VAL A 1 87 ? 8.220 -0.105 -11.696 1.00 92.12 87 VAL A O 1
ATOM 686 N N . GLY A 1 88 ? 8.776 -1.558 -13.311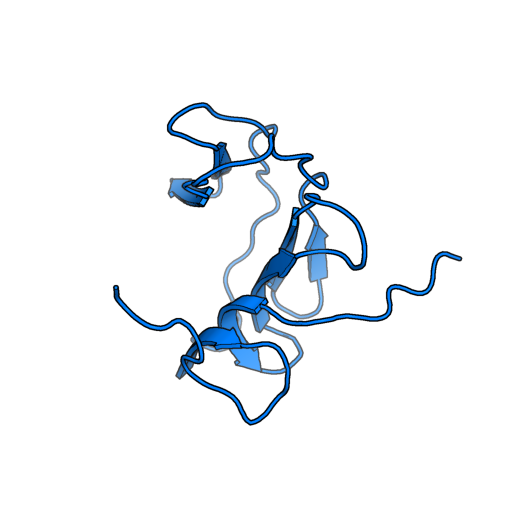 1.00 88.44 88 GLY A N 1
ATOM 687 C CA . GLY A 1 88 ? 7.602 -2.406 -13.122 1.00 88.44 88 GLY A CA 1
ATOM 688 C C . GLY A 1 88 ? 7.588 -3.077 -11.739 1.00 88.44 88 GLY A C 1
ATOM 689 O O . GLY A 1 88 ? 8.632 -3.566 -11.301 1.00 88.44 88 GLY A O 1
ATOM 690 N N . PRO A 1 89 ? 6.428 -3.153 -11.056 1.00 87.81 89 PRO A N 1
ATOM 691 C CA . PRO A 1 89 ? 6.294 -3.936 -9.832 1.00 87.81 89 PRO A CA 1
ATOM 692 C C . PRO A 1 89 ? 6.714 -5.392 -10.019 1.00 87.81 89 PRO A C 1
ATOM 694 O O . PRO A 1 89 ? 6.335 -6.029 -11.000 1.00 87.81 89 PRO A O 1
ATOM 697 N N . ASN A 1 90 ? 7.448 -5.925 -9.044 1.00 86.69 90 ASN A N 1
ATOM 698 C CA . ASN A 1 90 ? 7.905 -7.318 -9.023 1.00 86.69 90 ASN A CA 1
ATOM 699 C C . ASN A 1 90 ? 7.413 -8.090 -7.789 1.00 86.69 90 ASN A C 1
ATOM 701 O O . ASN A 1 90 ? 7.504 -9.315 -7.759 1.00 86.69 90 ASN A O 1
ATOM 705 N N . THR A 1 91 ? 6.870 -7.391 -6.787 1.00 83.50 91 THR A N 1
ATOM 706 C CA . THR A 1 91 ? 6.474 -7.979 -5.507 1.00 83.50 91 THR A CA 1
ATOM 707 C C . THR A 1 91 ? 5.104 -7.470 -5.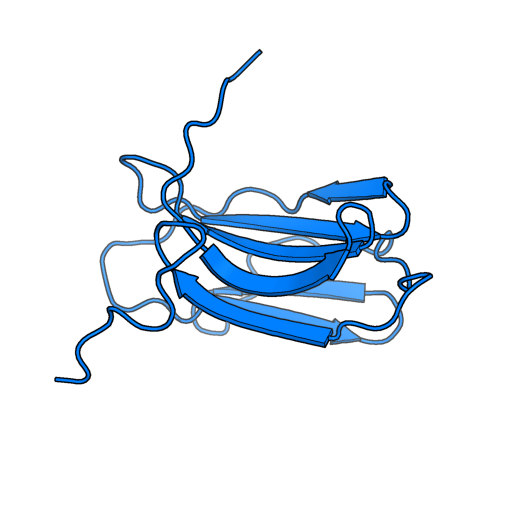077 1.00 83.50 91 THR A C 1
ATOM 709 O O . THR A 1 91 ? 4.816 -6.274 -5.157 1.00 83.50 91 THR A O 1
ATOM 712 N N . VAL A 1 92 ? 4.271 -8.373 -4.553 1.00 84.06 92 VAL A N 1
ATOM 713 C CA . VAL A 1 92 ? 3.036 -8.032 -3.837 1.00 84.06 92 VAL A CA 1
ATOM 714 C C . VAL A 1 92 ? 3.065 -8.686 -2.458 1.00 84.06 92 VAL A C 1
ATOM 716 O O . VAL A 1 92 ? 3.189 -9.902 -2.346 1.00 84.06 92 VAL A O 1
ATOM 719 N N . ALA A 1 93 ? 2.940 -7.882 -1.406 1.00 76.25 93 ALA A N 1
ATOM 720 C CA . ALA A 1 93 ? 2.858 -8.328 -0.019 1.00 76.25 93 ALA A CA 1
ATOM 721 C C . ALA A 1 93 ? 1.441 -8.119 0.526 1.00 76.25 93 ALA A C 1
ATOM 723 O O . ALA A 1 93 ? 0.845 -7.073 0.275 1.00 76.25 93 ALA A O 1
ATOM 724 N N . LEU A 1 94 ? 0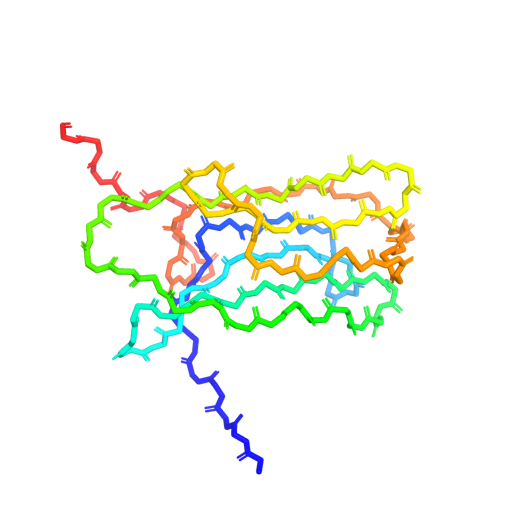.928 -9.074 1.309 1.00 76.19 94 LEU A N 1
ATOM 725 C CA . LEU A 1 94 ? -0.375 -9.005 1.980 1.00 76.19 94 LEU A CA 1
ATOM 726 C C . LEU A 1 94 ? -0.232 -9.319 3.480 1.00 76.19 94 LEU A C 1
ATOM 728 O O . LEU A 1 94 ? 0.435 -10.286 3.854 1.00 76.19 94 LEU A O 1
ATOM 732 N N . GLY A 1 95 ? -0.877 -8.516 4.335 1.00 68.00 95 GLY A N 1
ATOM 733 C CA . GLY A 1 95 ? -1.038 -8.787 5.773 1.00 68.00 95 GLY A CA 1
ATOM 734 C C . GLY A 1 95 ? 0.267 -8.907 6.573 1.00 68.00 95 GLY A C 1
ATOM 735 O O . GLY A 1 95 ? 0.395 -9.791 7.421 1.00 68.00 95 GLY A O 1
ATOM 736 N N . SER A 1 96 ? 1.247 -8.052 6.293 1.00 59.19 96 SER A N 1
ATOM 737 C CA . SER A 1 96 ? 2.614 -8.166 6.806 1.00 59.19 96 SER A CA 1
ATOM 738 C C . SER A 1 96 ? 2.913 -7.120 7.873 1.00 59.19 96 SER A C 1
ATOM 740 O O . SER A 1 96 ? 2.840 -5.941 7.562 1.00 59.19 96 SER A O 1
ATOM 742 N N . THR A 1 97 ? 3.296 -7.505 9.100 1.00 51.66 97 THR A N 1
ATOM 743 C CA . THR A 1 97 ? 3.705 -6.572 10.183 1.00 51.66 97 THR A CA 1
ATOM 744 C C . THR A 1 97 ? 5.217 -6.385 10.340 1.00 51.66 97 THR A C 1
ATOM 746 O O . THR A 1 97 ? 5.651 -5.714 11.272 1.00 51.66 97 THR A O 1
ATOM 749 N N . GLY A 1 98 ? 6.020 -6.942 9.431 1.00 50.34 98 GLY A N 1
ATOM 750 C CA . GLY A 1 98 ? 7.481 -6.823 9.397 1.00 50.34 98 GLY A CA 1
ATOM 751 C C . GLY A 1 98 ? 8.029 -7.333 8.063 1.00 50.34 98 GLY A C 1
ATOM 752 O O . GLY A 1 98 ? 7.357 -8.127 7.412 1.00 50.34 98 GLY A O 1
ATOM 753 N N . PHE A 1 99 ? 9.225 -6.883 7.663 1.00 47.19 99 PHE A N 1
ATOM 754 C CA . PHE A 1 99 ? 9.829 -7.158 6.346 1.00 47.19 99 PHE A CA 1
ATOM 755 C C . PHE A 1 99 ? 9.832 -8.652 5.934 1.00 47.19 99 PHE A C 1
ATOM 757 O O . PHE A 1 99 ? 9.781 -8.932 4.741 1.00 47.19 99 PHE A O 1
ATOM 764 N N . ASP A 1 100 ? 9.767 -9.585 6.896 1.00 42.97 100 ASP A N 1
ATOM 765 C CA . ASP A 1 100 ? 9.851 -11.040 6.679 1.00 42.97 100 ASP A CA 1
ATOM 766 C C . ASP A 1 100 ? 8.536 -11.827 6.880 1.00 42.97 100 ASP A C 1
ATOM 768 O O . ASP A 1 100 ? 8.548 -13.057 6.916 1.00 42.97 100 ASP A O 1
ATOM 772 N N . ALA A 1 101 ? 7.382 -11.175 7.056 1.00 45.56 101 ALA A N 1
ATOM 773 C CA . ALA A 1 101 ? 6.128 -11.881 7.350 1.00 45.56 101 ALA A CA 1
ATOM 774 C C . ALA A 1 101 ? 5.100 -11.717 6.226 1.00 45.56 101 ALA A C 1
ATOM 776 O O . ALA A 1 101 ? 4.336 -10.758 6.230 1.00 45.56 101 ALA A O 1
ATOM 777 N N . TYR A 1 102 ? 5.046 -12.665 5.290 1.00 46.22 102 TYR A N 1
ATOM 778 C CA . TYR A 1 102 ? 3.919 -12.817 4.365 1.00 46.22 102 TYR A CA 1
ATOM 779 C C . TYR A 1 102 ? 2.854 -13.707 5.032 1.00 46.22 102 TYR A C 1
ATOM 781 O O . TYR A 1 102 ? 3.175 -14.796 5.497 1.00 46.22 102 TYR A O 1
ATOM 789 N N . PHE A 1 103 ? 1.606 -13.227 5.111 1.00 48.81 103 PHE A N 1
ATOM 790 C CA . PHE A 1 103 ? 0.426 -13.938 5.635 1.00 48.81 103 PHE A CA 1
ATOM 791 C C . PHE A 1 103 ? 0.534 -14.491 7.071 1.00 48.81 103 PHE A C 1
ATOM 793 O O . PHE A 1 103 ? 0.706 -15.687 7.294 1.00 48.81 103 PHE A O 1
ATOM 800 N N . ARG A 1 104 ? 0.312 -13.635 8.078 1.00 45.19 104 ARG A N 1
ATOM 801 C CA . ARG A 1 104 ? -0.059 -14.094 9.436 1.00 45.19 104 ARG A CA 1
ATOM 802 C C . ARG A 1 104 ? -1.561 -14.068 9.720 1.00 45.19 104 ARG A C 1
ATOM 804 O O . ARG A 1 104 ? -1.954 -14.279 10.869 1.00 45.19 104 ARG A O 1
ATOM 811 N N . ASP A 1 105 ? -2.400 -13.831 8.716 1.00 45.50 105 ASP A N 1
ATOM 812 C CA . ASP A 1 105 ? -3.841 -13.892 8.934 1.00 45.50 105 ASP A CA 1
ATOM 813 C C . ASP A 1 105 ? -4.307 -15.350 8.869 1.00 45.50 105 ASP A C 1
ATOM 815 O O . ASP A 1 105 ? -4.158 -16.030 7.852 1.00 45.50 105 ASP A O 1
ATOM 819 N N . ARG A 1 106 ? -4.813 -15.865 9.993 1.00 40.41 106 ARG A N 1
ATOM 820 C CA . ARG A 1 106 ? -5.426 -17.194 10.022 1.00 40.41 106 ARG A CA 1
ATOM 821 C C . ARG A 1 106 ? -6.770 -17.068 9.321 1.00 40.41 106 ARG A C 1
ATOM 823 O O . ARG A 1 106 ? -7.672 -16.457 9.887 1.00 40.41 106 ARG A O 1
ATOM 830 N N . ILE A 1 107 ? -6.907 -17.673 8.141 1.00 41.19 107 ILE A N 1
ATOM 831 C CA . ILE A 1 107 ? -8.228 -17.993 7.590 1.00 41.19 107 ILE A CA 1
ATOM 832 C C . ILE A 1 107 ? -8.923 -18.843 8.661 1.00 41.19 107 ILE A C 1
ATOM 834 O O . ILE A 1 107 ? -8.436 -19.922 9.005 1.00 41.19 107 ILE A O 1
ATOM 838 N N . ARG A 1 108 ? -9.975 -18.295 9.267 1.00 55.75 108 ARG A N 1
ATOM 839 C CA . ARG A 1 108 ? -10.882 -19.018 10.158 1.00 55.75 108 ARG A CA 1
ATOM 840 C C . ARG A 1 108 ? -12.164 -19.309 9.410 1.00 55.75 108 ARG A C 1
ATOM 842 O O . ARG A 1 108 ? -12.610 -18.393 8.684 1.00 55.75 108 ARG A O 1
#

Foldseek 3Di:
DDDFPFFDFQKKFDFDPQAIWTWGQGPPFQWIKIWGGARNDIDTWDIDGDDPDDWDWDWDDDPQWIFIDIPRHTDTDTDNPHDDHPGDTDDMAHPGRDPPDGDPDDPD

Sequence (108 aa):
MRTYVSFGYVVRVYADDNNEVWIRKEQSTNTYTIRWRANSQDTTFTSISVPNGASKIAIGYKSGDTALFLNGSQVGTTNTDVRAFSVGPNTVALGSTGFDAYFRDRIR

Radius of gyration: 13.88 Å; chains: 1; bounding box: 30×35×35 Å